Protein AF-A0A9X0CK85-F1 (afdb_monomer_lite)

Organism: NCBI:txid174260

Secondary structure (DSSP, 8-state):
---SSHHHHHHHHHHHHHHHTTS-THHHHHHHHHHHHHHHHTT-HHHHHHHHHHHHHHHHHTT-HHHHHHHHHHHHHTT-----------S--SS-PPPPP--

Sequence (103 aa):
MEGGAGGDVARSALKKLQGALNYYPLFDARRLHLLAYHNLLRGKKDKCKAKLRKCCSRSKRMGLWLEVEWANKNMKEWFNDEKEAEKGYQGTSMFALPKPTRD

Radius of gyration: 18.74 Å; chains: 1; bounding box: 54×44×43 Å

pLDDT: mean 80.36, std 16.28, range [38.72, 96.38]

Structure (mmCIF, N/CA/C/O backbone):
data_AF-A0A9X0CK85-F1
#
_entry.id   AF-A0A9X0CK85-F1
#
loop_
_atom_site.group_PDB
_atom_site.id
_atom_site.type_symbol
_atom_site.label_atom_id
_atom_site.label_alt_id
_atom_site.label_comp_id
_atom_site.label_asym_id
_atom_site.label_entity_id
_atom_site.label_seq_id
_atom_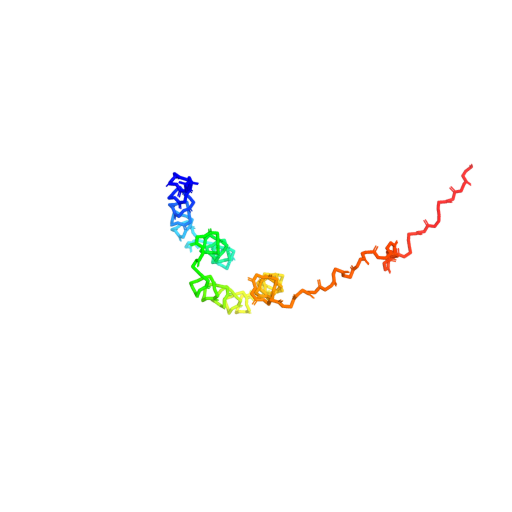site.pdbx_PDB_ins_code
_atom_site.Cartn_x
_atom_site.Cartn_y
_atom_site.Cartn_z
_atom_site.oc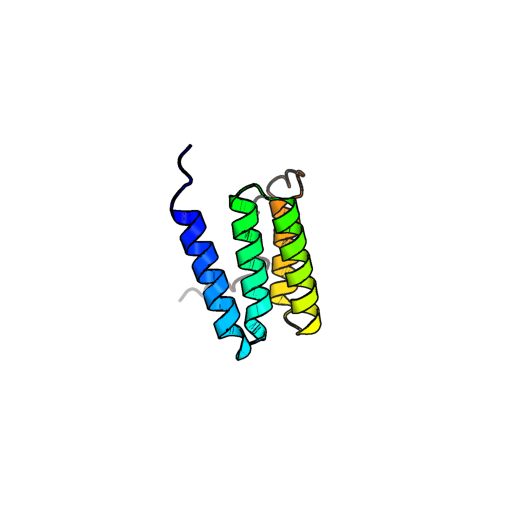cupancy
_atom_site.B_iso_or_equiv
_atom_site.auth_seq_id
_atom_site.auth_comp_id
_atom_site.auth_asym_id
_atom_site.auth_atom_id
_atom_site.pdbx_PDB_model_num
ATOM 1 N N . MET A 1 1 ? -23.371 13.879 1.431 1.00 38.72 1 MET A N 1
ATOM 2 C CA . MET A 1 1 ? -22.637 12.736 0.844 1.00 38.72 1 MET A CA 1
ATOM 3 C C . MET A 1 1 ? -22.148 13.158 -0.533 1.00 38.72 1 MET A C 1
ATOM 5 O O . MET A 1 1 ? -22.868 12.985 -1.503 1.00 38.72 1 MET A O 1
ATOM 9 N N . GLU A 1 2 ? -20.962 13.752 -0.629 1.00 41.31 2 GLU A N 1
ATOM 10 C CA . GLU A 1 2 ? -20.383 14.166 -1.913 1.00 41.31 2 GLU A CA 1
ATOM 11 C C . GLU A 1 2 ? -19.077 13.400 -2.124 1.00 41.31 2 GLU A C 1
ATOM 13 O O . GLU A 1 2 ? -18.083 13.634 -1.448 1.00 41.31 2 GLU A O 1
ATOM 18 N N . GLY A 1 3 ? -19.101 12.403 -3.007 1.00 46.03 3 GLY A N 1
ATOM 19 C CA . GLY A 1 3 ? -17.961 11.509 -3.242 1.00 46.03 3 GLY A CA 1
ATOM 20 C C . GLY A 1 3 ? -17.899 10.963 -4.668 1.00 46.03 3 GLY A C 1
ATOM 21 O O . GLY A 1 3 ? -17.441 9.841 -4.869 1.00 46.03 3 GLY A O 1
ATOM 22 N N . GLY A 1 4 ? -18.413 11.716 -5.646 1.00 48.62 4 GLY A N 1
ATOM 23 C CA . GLY A 1 4 ? -18.651 11.222 -7.008 1.00 48.62 4 GLY A CA 1
ATOM 24 C C . GLY A 1 4 ? -17.483 11.379 -7.989 1.00 48.62 4 GLY A C 1
ATOM 25 O O . GLY A 1 4 ? -17.156 10.430 -8.687 1.00 48.62 4 GLY A O 1
ATOM 26 N N . ALA A 1 5 ? -16.815 12.536 -8.047 1.00 52.78 5 ALA A N 1
ATOM 27 C CA . ALA A 1 5 ? -15.948 12.860 -9.193 1.00 52.78 5 ALA A CA 1
ATOM 28 C C . ALA A 1 5 ? -14.449 12.524 -9.010 1.00 52.78 5 ALA A C 1
ATOM 30 O O . ALA A 1 5 ? -13.789 12.059 -9.939 1.00 52.78 5 ALA A O 1
ATOM 31 N N . GLY A 1 6 ? -13.882 12.707 -7.811 1.00 55.34 6 GLY A N 1
ATOM 32 C CA . GLY A 1 6 ? -12.434 12.530 -7.587 1.00 55.34 6 GLY A CA 1
ATOM 33 C C . GLY A 1 6 ? -11.960 11.068 -7.581 1.00 55.34 6 GLY A C 1
ATOM 34 O O . GLY A 1 6 ? -10.815 10.763 -7.924 1.00 55.34 6 GLY A O 1
ATOM 35 N N . GLY A 1 7 ? -12.850 10.135 -7.227 1.00 59.38 7 GLY A N 1
ATOM 36 C CA . GLY A 1 7 ? -12.523 8.713 -7.096 1.00 59.38 7 GLY A CA 1
ATOM 37 C C . GLY A 1 7 ? -12.203 8.016 -8.422 1.00 59.38 7 GLY A C 1
ATOM 38 O O . GLY A 1 7 ? -11.416 7.059 -8.427 1.00 59.38 7 GLY A O 1
ATOM 39 N N . ASP A 1 8 ? -12.774 8.496 -9.527 1.00 69.31 8 ASP A N 1
ATOM 40 C CA . ASP A 1 8 ? -12.641 7.884 -10.853 1.00 69.31 8 ASP A CA 1
ATOM 41 C C . ASP A 1 8 ? -11.394 8.368 -11.601 1.00 69.31 8 ASP A C 1
ATOM 43 O O . ASP A 1 8 ? -10.715 7.568 -12.256 1.00 69.31 8 ASP A O 1
ATOM 47 N N . VAL A 1 9 ? -10.995 9.625 -11.392 1.00 80.94 9 VAL A N 1
ATOM 48 C CA . VAL A 1 9 ? -9.742 10.182 -11.927 1.00 80.94 9 VAL A CA 1
ATOM 49 C C . VAL A 1 9 ? -8.529 9.458 -11.339 1.00 80.94 9 VAL A C 1
ATOM 51 O O . VAL A 1 9 ? -7.677 8.970 -12.085 1.00 80.94 9 VAL A O 1
ATOM 54 N N . ALA A 1 10 ? -8.480 9.290 -10.012 1.00 80.50 10 ALA A N 1
ATOM 55 C CA . ALA A 1 10 ? -7.372 8.612 -9.333 1.00 80.50 10 ALA A CA 1
ATOM 56 C C . ALA A 1 10 ? -7.214 7.151 -9.789 1.00 80.50 10 ALA A C 1
ATOM 58 O O . ALA A 1 10 ? -6.106 6.665 -10.025 1.00 80.50 10 ALA A O 1
ATOM 59 N N . ARG A 1 11 ? -8.332 6.440 -9.979 1.00 80.88 11 ARG A N 1
ATOM 60 C CA . ARG A 1 11 ? -8.315 5.058 -10.471 1.00 80.88 11 ARG A CA 1
ATOM 61 C C . ARG A 1 11 ? -7.827 4.975 -11.918 1.00 80.88 11 ARG A C 1
ATOM 63 O O . ARG A 1 11 ? -7.059 4.069 -12.245 1.00 80.88 11 ARG A O 1
ATOM 70 N N . SER A 1 12 ? -8.260 5.904 -12.769 1.00 85.25 12 SER A N 1
ATOM 71 C CA . SER A 1 12 ? -7.808 6.004 -14.159 1.00 85.25 12 SER A CA 1
ATOM 72 C C . SER A 1 12 ? -6.303 6.278 -14.238 1.00 85.25 12 SER A C 1
ATOM 74 O O . SER A 1 12 ? -5.583 5.566 -14.941 1.00 85.25 12 SER A O 1
ATOM 76 N N . ALA A 1 13 ? -5.796 7.215 -13.430 1.00 85.38 13 ALA A N 1
ATOM 77 C CA . ALA A 1 13 ? -4.369 7.514 -13.329 1.00 85.38 13 ALA A CA 1
ATOM 78 C C . ALA A 1 13 ? -3.548 6.292 -12.882 1.00 85.38 13 ALA A C 1
ATOM 80 O O . ALA A 1 13 ? -2.554 5.954 -13.521 1.00 85.38 13 ALA A O 1
ATOM 81 N N . LEU A 1 14 ? -3.999 5.552 -11.861 1.00 84.25 14 LEU A N 1
ATOM 82 C CA . LEU A 1 14 ? -3.325 4.327 -11.405 1.00 84.25 14 LEU A CA 1
ATOM 83 C C . LEU A 1 14 ? -3.321 3.207 -12.460 1.00 84.25 14 LEU A C 1
ATOM 85 O O . LEU A 1 14 ? -2.395 2.390 -12.485 1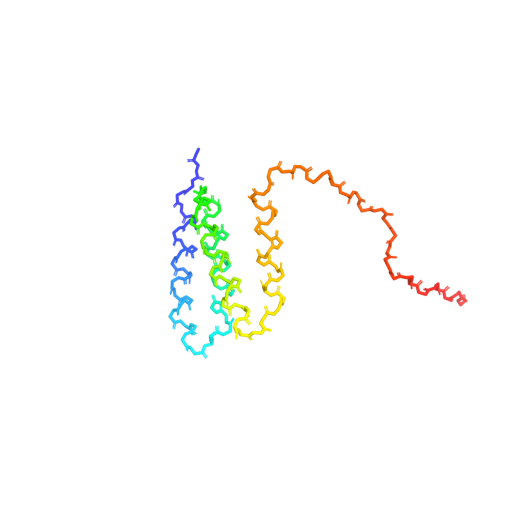.00 84.25 14 LEU A O 1
ATOM 89 N N . LYS A 1 15 ? -4.337 3.156 -13.332 1.00 85.00 15 LYS A N 1
ATOM 90 C CA . LYS A 1 15 ? -4.391 2.218 -14.463 1.00 85.00 15 LYS A CA 1
ATOM 91 C C . LYS A 1 15 ? -3.413 2.618 -15.570 1.00 85.00 15 LYS A C 1
ATOM 93 O O . LYS A 1 15 ? -2.692 1.756 -16.061 1.00 85.00 15 LYS A O 1
ATOM 98 N N . LYS A 1 16 ? -3.345 3.906 -15.924 1.00 85.38 16 LYS A N 1
ATOM 99 C CA . LYS A 1 16 ? -2.348 4.429 -16.876 1.00 85.38 16 LYS A CA 1
ATOM 100 C C . LYS A 1 16 ? -0.927 4.197 -16.364 1.00 85.38 16 LYS A C 1
ATOM 102 O O . LYS A 1 16 ? -0.091 3.687 -17.103 1.00 85.38 16 LYS A O 1
ATOM 107 N N . LEU A 1 17 ? -0.700 4.471 -15.076 1.00 83.50 17 LEU A N 1
ATOM 108 C CA . LEU A 1 17 ? 0.571 4.214 -14.410 1.00 83.50 17 LEU A CA 1
ATOM 109 C C . LEU A 1 17 ? 0.962 2.742 -14.559 1.00 83.50 17 LEU A C 1
ATOM 111 O O . LEU A 1 17 ? 2.064 2.463 -14.997 1.00 83.50 17 LEU A O 1
ATOM 115 N N . GLN A 1 18 ? 0.050 1.794 -14.313 1.00 83.75 18 GLN A N 1
ATOM 116 C CA . GLN A 1 18 ? 0.345 0.368 -14.499 1.00 83.75 18 GLN A CA 1
ATOM 117 C C . GLN A 1 18 ? 0.900 0.031 -15.893 1.00 83.75 18 GLN A C 1
ATOM 119 O O . GLN A 1 18 ? 1.815 -0.779 -15.977 1.00 83.75 18 GLN A O 1
ATOM 124 N N . GLY A 1 19 ? 0.370 0.639 -16.959 1.00 81.31 19 GLY A N 1
ATOM 125 C CA . GLY A 1 19 ? 0.884 0.434 -18.318 1.00 81.31 19 GLY A CA 1
ATOM 126 C C . GLY A 1 19 ? 2.294 0.998 -18.512 1.00 81.31 19 GLY A C 1
ATOM 127 O O . GLY A 1 19 ? 3.144 0.337 -19.099 1.00 81.31 19 GLY A O 1
ATOM 128 N N . ALA A 1 20 ? 2.568 2.182 -17.959 1.00 81.00 20 ALA A N 1
ATOM 129 C CA . ALA A 1 20 ? 3.886 2.816 -18.028 1.00 81.00 20 ALA A CA 1
ATOM 130 C C . ALA A 1 20 ? 4.957 2.075 -17.202 1.00 81.00 20 ALA A C 1
ATOM 132 O O . ALA A 1 20 ? 6.138 2.090 -17.545 1.00 81.00 20 ALA A O 1
ATOM 133 N N . LEU A 1 21 ? 4.554 1.384 -16.130 1.00 82.12 21 LEU A N 1
ATOM 134 C CA . LEU A 1 21 ? 5.473 0.683 -15.228 1.00 82.12 21 LEU A CA 1
ATOM 135 C C . LEU A 1 21 ? 6.042 -0.630 -15.775 1.00 82.12 21 LEU A C 1
ATOM 137 O O . LEU A 1 21 ? 6.896 -1.222 -15.117 1.00 82.12 21 LEU A O 1
ATOM 141 N N . ASN A 1 22 ? 5.642 -1.063 -16.974 1.00 75.44 22 ASN A N 1
ATOM 142 C CA . ASN A 1 22 ? 6.275 -2.202 -17.646 1.00 75.44 22 ASN A CA 1
ATOM 143 C C . ASN A 1 22 ? 7.791 -2.001 -17.820 1.00 75.44 22 ASN A C 1
ATOM 145 O O . ASN A 1 22 ? 8.546 -2.961 -17.722 1.00 75.44 22 ASN A O 1
ATOM 149 N N . TYR A 1 23 ? 8.232 -0.753 -18.003 1.00 77.94 23 TYR A N 1
ATOM 150 C CA . TYR A 1 23 ? 9.646 -0.397 -18.151 1.00 77.94 23 TYR A CA 1
ATOM 151 C C . TYR A 1 23 ? 10.351 -0.114 -16.816 1.00 77.94 23 TYR A C 1
ATOM 153 O O . TYR A 1 23 ? 11.576 -0.131 -16.749 1.00 77.94 23 TYR A O 1
ATOM 161 N N . TYR A 1 24 ? 9.591 0.114 -15.738 1.00 84.19 24 TYR A N 1
ATOM 162 C CA . TYR A 1 24 ? 10.119 0.515 -14.431 1.00 84.19 24 TYR A CA 1
ATOM 163 C C . TYR A 1 24 ? 9.452 -0.278 -13.296 1.00 84.19 24 TYR A C 1
ATOM 165 O O . TYR A 1 24 ? 8.625 0.259 -12.547 1.00 84.19 24 TYR A O 1
ATOM 173 N N . PRO A 1 25 ? 9.814 -1.565 -13.124 1.00 80.50 25 PRO A N 1
ATOM 174 C CA . PRO A 1 25 ? 9.164 -2.456 -12.162 1.00 80.50 25 PRO A CA 1
ATOM 175 C C . PRO A 1 25 ? 9.303 -1.989 -10.706 1.00 80.50 25 PRO A C 1
ATOM 177 O O . PRO A 1 25 ? 8.470 -2.362 -9.875 1.00 80.50 25 PRO A O 1
ATOM 180 N N . LEU A 1 26 ? 10.311 -1.155 -10.409 1.00 85.31 26 LEU A N 1
ATOM 181 C CA . LEU A 1 26 ? 10.565 -0.546 -9.095 1.00 85.31 26 LEU A CA 1
ATOM 182 C C . LEU A 1 26 ? 9.356 0.223 -8.556 1.00 85.31 26 LEU A C 1
ATOM 184 O O . LEU A 1 26 ? 9.047 0.149 -7.368 1.00 85.31 26 LEU A O 1
ATOM 188 N N . PHE A 1 27 ? 8.623 0.917 -9.423 1.00 88.44 27 PHE A N 1
ATOM 189 C CA . PHE A 1 27 ? 7.474 1.713 -8.997 1.00 88.44 27 PHE A CA 1
ATOM 190 C C . PHE A 1 27 ? 6.186 0.894 -8.840 1.00 88.44 27 PHE A C 1
ATOM 192 O O . PHE A 1 27 ? 5.184 1.433 -8.366 1.00 88.44 27 PHE A O 1
ATOM 199 N N . ASP A 1 28 ? 6.155 -0.396 -9.213 1.00 89.75 28 ASP A N 1
ATOM 200 C CA . ASP A 1 28 ? 4.916 -1.184 -9.105 1.00 89.75 28 ASP A CA 1
ATOM 201 C C . ASP A 1 28 ? 4.511 -1.388 -7.641 1.00 89.75 28 ASP A C 1
ATOM 203 O O . ASP A 1 28 ? 3.324 -1.339 -7.312 1.00 89.75 28 ASP A O 1
ATOM 207 N N . ALA A 1 29 ? 5.492 -1.517 -6.743 1.00 91.69 29 ALA A N 1
ATOM 208 C CA . ALA A 1 29 ? 5.258 -1.501 -5.303 1.00 91.69 29 ALA A CA 1
ATOM 209 C C . ALA A 1 29 ? 4.566 -0.200 -4.865 1.00 91.69 29 ALA A C 1
ATOM 211 O O . ALA A 1 29 ? 3.487 -0.231 -4.268 1.00 91.69 29 ALA A O 1
ATOM 212 N N . ARG A 1 30 ? 5.113 0.948 -5.278 1.00 91.94 30 ARG A N 1
ATOM 213 C CA . ARG A 1 30 ? 4.555 2.264 -4.951 1.00 91.94 30 ARG A CA 1
ATOM 214 C C . ARG A 1 30 ? 3.137 2.447 -5.486 1.00 91.94 30 ARG A C 1
ATOM 216 O O . ARG A 1 30 ? 2.253 2.941 -4.790 1.00 91.94 30 ARG A O 1
ATOM 223 N N . ARG A 1 31 ? 2.875 1.984 -6.708 1.00 93.00 31 ARG A N 1
ATOM 224 C CA . ARG A 1 31 ? 1.532 1.985 -7.299 1.00 93.00 31 ARG A CA 1
ATOM 225 C C . ARG A 1 31 ? 0.553 1.128 -6.495 1.00 93.00 31 ARG A C 1
ATOM 227 O O . ARG A 1 31 ? -0.592 1.538 -6.299 1.00 93.00 31 ARG A O 1
ATOM 234 N N . LEU A 1 32 ? 0.967 -0.056 -6.036 1.00 94.00 32 LEU A N 1
ATOM 235 C CA . LEU A 1 32 ? 0.138 -0.913 -5.179 1.00 94.00 32 LEU A CA 1
ATOM 236 C C . LEU A 1 32 ? -0.192 -0.230 -3.851 1.00 94.00 32 LEU A C 1
ATOM 238 O O . LEU A 1 32 ? -1.326 -0.346 -3.387 1.00 94.00 32 LEU A O 1
ATOM 242 N N . HIS A 1 33 ? 0.762 0.504 -3.283 1.00 94.31 33 HIS A N 1
ATOM 243 C CA . HIS A 1 33 ? 0.559 1.283 -2.070 1.00 94.31 33 HIS A CA 1
ATOM 244 C C . HIS A 1 33 ? -0.470 2.407 -2.272 1.00 94.31 33 HIS A C 1
ATOM 246 O O . HIS A 1 33 ? -1.449 2.488 -1.530 1.00 94.31 33 HIS A O 1
ATOM 252 N N . LEU A 1 34 ? -0.333 3.205 -3.336 1.00 94.12 34 LEU A N 1
ATOM 253 C CA . LEU A 1 34 ? -1.305 4.251 -3.683 1.00 94.12 34 LEU A CA 1
ATOM 254 C C . LEU A 1 34 ? -2.705 3.678 -3.943 1.00 94.12 34 LEU A C 1
ATOM 256 O O . LEU A 1 34 ? -3.714 4.249 -3.532 1.00 94.12 34 LEU A O 1
ATOM 260 N N . LEU A 1 35 ? -2.782 2.510 -4.585 1.00 93.69 35 LEU A N 1
ATOM 261 C CA . LEU A 1 35 ? -4.049 1.816 -4.792 1.00 93.69 35 LEU A CA 1
ATOM 262 C C . LEU A 1 35 ? -4.654 1.316 -3.474 1.00 93.69 35 LEU A C 1
ATOM 264 O O . LEU A 1 35 ? -5.878 1.264 -3.347 1.00 93.69 35 LEU A O 1
ATOM 268 N N . ALA A 1 36 ? -3.833 0.930 -2.498 1.00 95.12 36 ALA A N 1
ATOM 269 C CA . ALA A 1 36 ? -4.322 0.587 -1.171 1.00 95.12 36 ALA A CA 1
ATOM 270 C C . ALA A 1 36 ? -4.946 1.813 -0.492 1.00 95.12 36 ALA A C 1
ATOM 272 O O . ALA A 1 36 ? -6.102 1.741 -0.077 1.00 95.12 36 ALA A O 1
ATOM 273 N N . TYR A 1 37 ? -4.245 2.949 -0.506 1.00 94.00 37 TYR A N 1
ATOM 274 C CA . TYR A 1 37 ? -4.747 4.215 0.031 1.00 94.00 37 TYR A CA 1
ATOM 275 C C . TYR A 1 37 ? -6.062 4.654 -0.635 1.00 94.00 37 TYR A C 1
ATOM 277 O O . TYR A 1 37 ? -7.033 4.978 0.043 1.00 94.00 37 TYR A O 1
ATOM 285 N N . HIS A 1 38 ? -6.169 4.544 -1.963 1.00 92.62 38 HIS A N 1
ATOM 286 C CA . HIS A 1 38 ? -7.428 4.805 -2.675 1.00 92.62 38 HIS A CA 1
ATOM 287 C C . HIS A 1 38 ? -8.581 3.903 -2.206 1.00 92.62 38 HIS A C 1
ATOM 289 O O . HIS A 1 38 ? -9.704 4.371 -2.023 1.00 92.62 38 HIS A O 1
ATOM 295 N N . ASN A 1 39 ? -8.323 2.610 -1.980 1.00 92.62 39 ASN A N 1
ATOM 296 C CA . ASN A 1 39 ? -9.344 1.702 -1.450 1.00 92.62 39 ASN A CA 1
ATOM 297 C C . ASN A 1 39 ? -9.719 2.034 0.001 1.00 92.62 39 ASN A C 1
ATOM 299 O O . ASN A 1 39 ? -10.891 1.890 0.347 1.00 92.62 39 ASN A O 1
ATOM 303 N N . LEU A 1 40 ? -8.763 2.490 0.818 1.00 92.75 40 LEU A N 1
ATOM 304 C CA . LEU A 1 40 ? -9.009 2.948 2.186 1.00 92.75 40 LEU A CA 1
ATOM 305 C C . LEU A 1 40 ? -9.979 4.133 2.203 1.00 92.75 40 LEU A C 1
ATOM 307 O O . LEU A 1 40 ? -11.005 4.053 2.871 1.00 92.75 40 LEU A O 1
ATOM 311 N N . LEU A 1 41 ? -9.708 5.172 1.403 1.00 90.69 41 LEU A N 1
ATOM 312 C CA . LEU A 1 41 ? -10.565 6.362 1.296 1.00 90.69 41 LEU A CA 1
ATOM 313 C C . LEU A 1 41 ? -11.995 6.029 0.844 1.00 90.69 41 LEU A C 1
ATOM 315 O O . LEU A 1 41 ? -12.938 6.742 1.160 1.00 90.69 41 LEU A O 1
ATOM 319 N N . ARG A 1 42 ? -12.176 4.918 0.121 1.00 88.81 42 ARG A N 1
ATOM 320 C CA . ARG A 1 42 ? -13.493 4.417 -0.307 1.00 88.81 42 ARG A CA 1
ATOM 321 C C . ARG A 1 42 ? -14.156 3.467 0.696 1.00 88.81 42 ARG A C 1
ATOM 323 O O . ARG A 1 42 ? -15.130 2.811 0.332 1.00 88.81 42 ARG A O 1
ATOM 330 N N . GLY A 1 43 ? -13.600 3.308 1.895 1.00 89.88 43 GLY A N 1
ATOM 331 C CA . GLY A 1 43 ? -14.098 2.389 2.922 1.00 89.88 43 GLY A CA 1
ATOM 332 C C . GLY A 1 43 ? -13.899 0.902 2.597 1.00 89.88 43 GLY A C 1
ATOM 333 O O . GLY A 1 43 ? -14.385 0.036 3.319 1.00 89.88 43 GLY A O 1
ATOM 334 N N . LYS A 1 44 ? -13.167 0.559 1.529 1.00 92.44 44 LYS A N 1
ATOM 335 C CA . LYS A 1 44 ? -12.950 -0.830 1.085 1.00 92.44 44 LYS A CA 1
ATOM 336 C C . LYS A 1 44 ? -11.762 -1.448 1.827 1.00 92.44 44 LYS A C 1
ATOM 338 O O . LYS A 1 44 ? -10.733 -1.752 1.215 1.00 92.44 44 LYS A O 1
ATOM 343 N N . LYS A 1 45 ? -11.909 -1.627 3.146 1.00 91.56 45 LYS A N 1
ATOM 344 C CA . LYS A 1 45 ? -10.843 -2.064 4.069 1.00 91.56 45 LYS A CA 1
ATOM 345 C C . LYS A 1 45 ? -10.165 -3.371 3.628 1.00 91.56 45 LYS A C 1
ATOM 347 O O . LYS A 1 45 ? -8.939 -3.408 3.544 1.00 91.56 45 LYS A O 1
ATOM 352 N N . ASP A 1 46 ? -10.925 -4.390 3.223 1.00 93.31 46 ASP A N 1
ATOM 353 C CA . ASP A 1 46 ? -10.354 -5.679 2.785 1.00 93.31 46 ASP A CA 1
ATOM 354 C C . ASP A 1 46 ? -9.497 -5.550 1.526 1.00 93.31 46 ASP A C 1
ATOM 356 O O . ASP A 1 46 ? -8.394 -6.098 1.436 1.00 93.31 46 ASP A O 1
ATOM 360 N N . LYS A 1 47 ? -9.971 -4.758 0.555 1.00 94.06 47 LYS A N 1
ATOM 361 C CA . LYS A 1 47 ? -9.221 -4.487 -0.676 1.00 94.06 47 LYS A CA 1
ATOM 362 C C . LYS A 1 47 ? -7.955 -3.694 -0.376 1.00 94.06 47 LYS A C 1
ATOM 364 O O . LYS A 1 47 ? -6.920 -3.999 -0.960 1.00 94.06 47 LYS A O 1
ATOM 369 N N . CYS A 1 48 ? -8.008 -2.729 0.541 1.00 94.75 48 CYS A N 1
ATOM 370 C CA . CYS A 1 48 ? -6.824 -2.006 0.998 1.00 94.75 48 CYS A CA 1
ATOM 371 C C . CYS A 1 48 ? -5.790 -2.957 1.628 1.00 94.75 48 CYS A C 1
ATOM 373 O O . CYS A 1 48 ? -4.663 -3.030 1.132 1.00 94.75 48 CYS A O 1
ATOM 375 N N . LYS A 1 49 ? -6.186 -3.770 2.623 1.00 94.81 49 LYS A N 1
ATOM 376 C CA . LYS A 1 49 ? -5.301 -4.757 3.273 1.00 94.81 49 LYS A CA 1
ATOM 377 C C . LYS A 1 49 ? -4.659 -5.700 2.253 1.00 94.81 49 LYS A C 1
ATOM 379 O O . LYS A 1 49 ? -3.448 -5.917 2.281 1.00 94.81 49 LYS A O 1
ATOM 384 N N . ALA A 1 50 ? -5.441 -6.218 1.305 1.00 96.38 50 ALA A N 1
ATOM 385 C CA . ALA A 1 50 ? -4.930 -7.088 0.247 1.00 96.38 50 ALA A CA 1
ATOM 386 C C . ALA A 1 50 ? -3.874 -6.391 -0.634 1.00 96.38 50 ALA A C 1
ATOM 388 O O . ALA A 1 50 ? -2.852 -6.993 -0.975 1.00 96.38 50 ALA A O 1
ATOM 389 N N . LYS A 1 51 ? -4.084 -5.115 -0.992 1.00 95.81 51 LYS A N 1
ATOM 390 C CA . LYS A 1 51 ? -3.115 -4.338 -1.783 1.00 95.81 51 LYS A CA 1
ATOM 391 C C . LYS A 1 51 ? -1.849 -4.000 -0.996 1.00 95.81 51 LYS A C 1
ATOM 393 O O . LYS A 1 51 ? -0.770 -4.155 -1.561 1.00 95.81 51 LYS A O 1
ATOM 398 N N . LEU A 1 52 ? -1.954 -3.645 0.287 1.00 95.19 52 LEU A N 1
ATOM 399 C CA . LEU A 1 52 ? -0.793 -3.426 1.159 1.00 95.19 52 LEU A CA 1
ATOM 400 C C . LEU A 1 52 ? 0.058 -4.690 1.324 1.00 95.19 52 LEU A C 1
ATOM 402 O O . LEU A 1 52 ? 1.274 -4.626 1.163 1.00 95.19 52 LEU A O 1
ATOM 406 N N . ARG A 1 53 ? -0.558 -5.859 1.560 1.00 95.81 53 ARG A N 1
ATOM 407 C CA . ARG A 1 53 ? 0.181 -7.137 1.632 1.00 95.81 53 ARG A CA 1
ATOM 408 C C . ARG A 1 53 ? 0.924 -7.432 0.330 1.00 95.81 53 ARG A C 1
ATOM 410 O O . ARG A 1 53 ? 2.084 -7.840 0.359 1.00 95.81 53 ARG A O 1
ATOM 417 N N . LYS A 1 54 ? 0.276 -7.187 -0.816 1.00 95.81 54 LYS A N 1
ATOM 418 C CA . LYS A 1 54 ? 0.902 -7.357 -2.134 1.00 95.81 54 LYS A C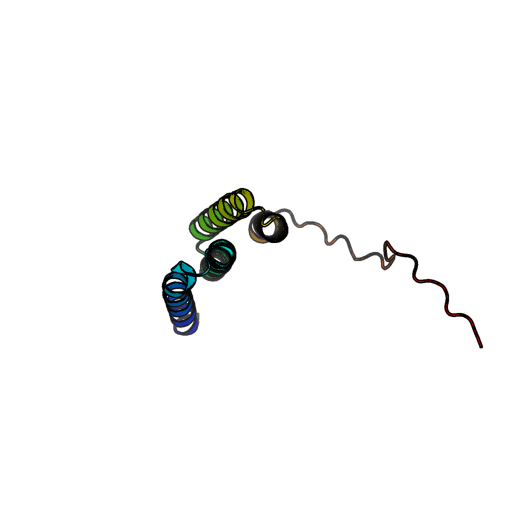A 1
ATOM 419 C C . LYS A 1 54 ? 2.059 -6.376 -2.350 1.00 95.81 54 LYS A C 1
ATOM 421 O O . LYS A 1 54 ? 3.084 -6.794 -2.879 1.00 95.81 54 LYS A O 1
ATOM 426 N N . CYS A 1 55 ? 1.905 -5.116 -1.931 1.00 95.44 55 CYS A N 1
ATOM 427 C CA . CYS A 1 55 ? 2.982 -4.123 -1.935 1.00 95.44 55 CYS A CA 1
ATOM 428 C C . CYS A 1 55 ? 4.177 -4.638 -1.122 1.00 95.44 55 CYS A C 1
ATOM 430 O O . CYS A 1 55 ? 5.245 -4.836 -1.686 1.00 95.44 55 CYS A O 1
ATOM 432 N N . CYS A 1 56 ? 3.964 -4.996 0.147 1.00 95.12 56 CYS A N 1
ATOM 433 C CA . CYS A 1 56 ? 5.012 -5.485 1.044 1.00 95.12 56 CYS A CA 1
ATOM 434 C C . CYS A 1 56 ? 5.745 -6.717 0.479 1.00 95.12 56 CYS A C 1
ATOM 436 O O . CYS A 1 56 ? 6.973 -6.742 0.431 1.00 95.12 56 CYS A O 1
ATOM 438 N N . SER A 1 57 ? 5.011 -7.716 -0.028 1.00 95.06 57 SER A N 1
ATOM 439 C CA . SER A 1 57 ? 5.610 -8.903 -0.657 1.00 95.06 57 SER A CA 1
ATOM 440 C C . SER A 1 57 ? 6.473 -8.553 -1.876 1.00 95.06 57 SER A C 1
ATOM 442 O O . SER A 1 57 ? 7.573 -9.088 -2.030 1.00 95.06 57 SER A O 1
ATOM 444 N N . ARG A 1 58 ? 6.003 -7.635 -2.732 1.00 93.69 58 ARG A N 1
ATOM 445 C CA . ARG A 1 58 ? 6.744 -7.218 -3.926 1.00 93.69 58 ARG A CA 1
ATOM 446 C C . ARG A 1 58 ? 7.972 -6.382 -3.569 1.00 93.69 58 ARG A C 1
ATOM 448 O O . ARG A 1 58 ? 9.044 -6.662 -4.092 1.00 93.69 58 ARG A O 1
ATOM 455 N N . SER A 1 59 ? 7.841 -5.439 -2.639 1.00 93.94 59 SER A N 1
ATOM 456 C CA . SER A 1 59 ? 8.949 -4.626 -2.130 1.00 93.94 59 SER A CA 1
ATOM 457 C C . SER A 1 59 ? 10.049 -5.484 -1.507 1.00 93.94 59 SER A C 1
ATOM 459 O O . SER A 1 59 ? 11.214 -5.287 -1.837 1.00 93.94 59 SER A O 1
ATOM 461 N N . LYS A 1 60 ? 9.697 -6.500 -0.700 1.00 94.56 60 LYS A N 1
ATOM 462 C CA . LYS A 1 60 ? 10.665 -7.461 -0.135 1.00 94.56 60 LYS A CA 1
ATOM 463 C C . LYS A 1 60 ? 11.448 -8.195 -1.220 1.00 94.56 60 LYS A C 1
ATOM 465 O O . LYS A 1 60 ? 12.666 -8.273 -1.144 1.00 94.56 60 LYS A O 1
ATOM 470 N N . ARG A 1 61 ? 10.759 -8.694 -2.253 1.00 93.50 61 ARG A N 1
ATOM 471 C CA . ARG A 1 61 ? 11.403 -9.395 -3.378 1.00 93.50 61 ARG A CA 1
ATOM 472 C C . ARG A 1 61 ? 12.396 -8.509 -4.135 1.00 93.50 61 ARG A C 1
ATOM 474 O O . ARG A 1 61 ? 13.360 -9.019 -4.685 1.00 93.50 61 ARG A O 1
ATOM 481 N N . MET A 1 62 ? 12.138 -7.206 -4.181 1.00 91.31 62 MET A N 1
ATOM 482 C CA . MET A 1 62 ? 12.955 -6.230 -4.903 1.00 91.31 62 MET A CA 1
ATOM 483 C C . MET A 1 62 ? 14.005 -5.534 -4.022 1.00 91.31 62 MET A C 1
ATOM 485 O O . MET A 1 62 ? 14.712 -4.667 -4.521 1.00 91.31 62 MET A O 1
ATOM 489 N N . GLY A 1 63 ? 14.093 -5.861 -2.727 1.00 92.56 63 GLY A N 1
ATOM 490 C CA . GLY A 1 63 ? 15.006 -5.188 -1.795 1.00 92.56 63 GLY A CA 1
ATOM 491 C C . GLY A 1 63 ? 14.617 -3.741 -1.453 1.00 92.56 63 GLY A C 1
ATOM 492 O O . GLY A 1 63 ? 15.453 -2.969 -0.996 1.00 92.56 63 GLY A O 1
ATOM 493 N N . LEU A 1 64 ? 13.354 -3.348 -1.660 1.00 92.12 64 LEU A N 1
ATOM 494 C CA . LEU A 1 64 ? 12.853 -1.991 -1.400 1.00 92.12 64 LEU A CA 1
ATOM 495 C C . LEU A 1 64 ? 12.427 -1.831 0.065 1.00 92.12 64 LEU A C 1
ATOM 497 O O . LEU A 1 64 ? 11.238 -1.714 0.370 1.00 92.12 64 LEU A O 1
ATOM 501 N N . TRP A 1 65 ? 13.396 -1.856 0.980 1.00 91.88 65 TRP A N 1
ATOM 502 C CA . TRP A 1 65 ? 13.150 -1.909 2.427 1.00 91.88 65 TRP A CA 1
ATOM 503 C C . TRP A 1 65 ? 12.344 -0.725 2.969 1.00 91.88 65 TRP A C 1
ATOM 505 O O . TRP A 1 65 ? 11.417 -0.941 3.745 1.00 91.88 65 TRP A O 1
ATOM 515 N N . LEU A 1 66 ? 12.589 0.492 2.476 1.00 91.81 66 LEU A N 1
ATOM 516 C CA . LEU A 1 66 ? 11.823 1.673 2.887 1.00 91.81 66 LEU A CA 1
ATOM 517 C C . LEU A 1 66 ? 10.321 1.522 2.583 1.00 91.81 66 LEU A C 1
ATOM 519 O O . LEU A 1 66 ? 9.465 1.867 3.395 1.00 91.81 66 LEU A O 1
ATOM 523 N N . GLU A 1 67 ? 9.977 0.951 1.426 1.00 92.06 67 GLU A N 1
ATOM 524 C CA . GLU A 1 67 ? 8.577 0.735 1.048 1.00 92.06 67 GLU A CA 1
ATOM 525 C C . GLU A 1 67 ? 7.949 -0.412 1.863 1.00 92.06 67 GLU A C 1
ATOM 527 O O . GLU A 1 67 ? 6.749 -0.391 2.132 1.00 92.06 67 GLU A O 1
ATOM 532 N N . VAL A 1 68 ? 8.747 -1.398 2.298 1.00 93.88 68 VAL A N 1
ATOM 533 C CA . VAL A 1 68 ? 8.308 -2.452 3.233 1.00 93.88 68 VAL A CA 1
ATOM 534 C C . VAL A 1 68 ? 7.958 -1.853 4.592 1.00 93.88 68 VAL A C 1
ATOM 536 O O . VAL A 1 68 ? 6.876 -2.126 5.114 1.00 93.88 68 VAL A O 1
ATOM 539 N N . GLU A 1 69 ? 8.848 -1.038 5.156 1.00 94.12 69 GLU A N 1
ATOM 540 C CA . GLU A 1 69 ? 8.629 -0.359 6.436 1.00 94.12 69 GLU A CA 1
ATOM 541 C C . GLU A 1 69 ? 7.391 0.527 6.378 1.00 94.12 69 GLU A C 1
ATOM 543 O O . GLU A 1 69 ? 6.514 0.425 7.238 1.00 94.12 69 GLU A O 1
ATOM 548 N N . TRP A 1 70 ? 7.260 1.317 5.312 1.00 93.62 70 TRP A N 1
ATOM 549 C CA . TRP A 1 70 ? 6.115 2.198 5.141 1.00 93.62 70 TRP A CA 1
ATOM 550 C C . TRP A 1 70 ? 4.801 1.424 4.983 1.00 93.62 70 TRP A C 1
ATOM 552 O O . TRP A 1 70 ? 3.808 1.753 5.632 1.00 93.62 70 TRP A O 1
ATOM 562 N N . ALA A 1 71 ? 4.779 0.351 4.185 1.00 93.94 71 ALA A N 1
ATOM 563 C CA . ALA A 1 71 ? 3.589 -0.487 4.039 1.00 93.94 71 ALA A CA 1
ATOM 564 C C . ALA A 1 71 ? 3.177 -1.152 5.365 1.00 93.94 71 ALA A C 1
ATOM 566 O O . ALA A 1 71 ? 1.984 -1.268 5.649 1.00 93.94 71 ALA A O 1
ATOM 567 N N . ASN A 1 72 ? 4.142 -1.573 6.188 1.00 93.38 72 ASN A N 1
ATOM 568 C CA . ASN A 1 72 ? 3.870 -2.160 7.501 1.00 93.38 72 ASN A CA 1
ATOM 569 C C . ASN A 1 72 ? 3.365 -1.114 8.503 1.00 93.38 72 ASN A C 1
ATOM 571 O O . ASN A 1 72 ? 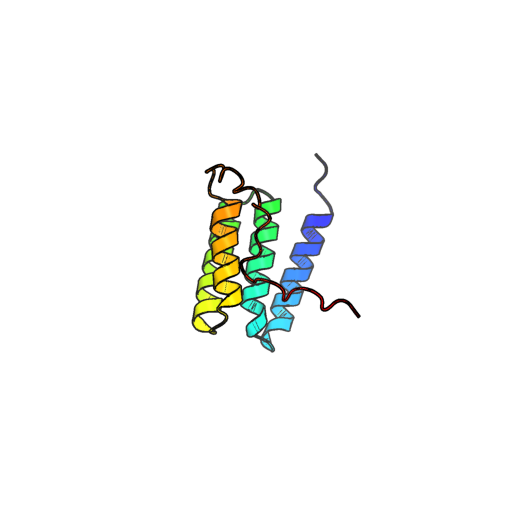2.409 -1.394 9.225 1.00 93.38 72 ASN A O 1
ATOM 575 N N . LYS A 1 73 ? 3.967 0.0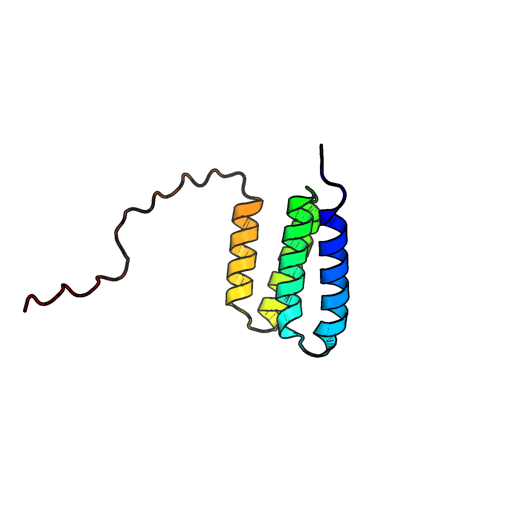82 8.523 1.00 93.50 73 LYS A N 1
ATOM 576 C CA . LYS A 1 73 ? 3.512 1.214 9.342 1.00 93.50 73 LYS A CA 1
ATOM 577 C C . LYS A 1 73 ? 2.061 1.565 9.014 1.00 93.50 73 LYS A C 1
ATOM 579 O O . LYS A 1 73 ? 1.217 1.540 9.900 1.00 93.50 73 LYS A O 1
ATOM 584 N N . ASN A 1 74 ? 1.741 1.728 7.732 1.00 93.56 74 ASN A N 1
ATOM 585 C CA . ASN A 1 74 ? 0.385 2.046 7.285 1.00 93.56 74 ASN A CA 1
ATOM 586 C C . ASN A 1 74 ? -0.610 0.904 7.544 1.00 93.56 74 ASN A C 1
ATOM 588 O O . ASN A 1 74 ? -1.776 1.153 7.828 1.00 93.56 74 ASN A O 1
ATOM 592 N N . MET A 1 75 ? -0.174 -0.361 7.491 1.00 92.88 75 MET A N 1
ATOM 593 C CA . MET A 1 75 ? -1.027 -1.488 7.885 1.00 92.88 75 MET A CA 1
ATOM 594 C C . MET A 1 75 ? -1.423 -1.414 9.366 1.00 92.88 75 MET A C 1
ATOM 596 O O . MET A 1 75 ? -2.548 -1.776 9.696 1.00 92.88 75 MET A O 1
ATOM 600 N N . LYS A 1 76 ? -0.521 -0.956 10.242 1.00 90.88 76 LYS A N 1
ATOM 601 C CA . LYS A 1 76 ? -0.827 -0.731 11.658 1.00 90.88 76 LYS A CA 1
ATOM 602 C C . LYS A 1 76 ? -1.714 0.501 11.824 1.00 90.88 76 LYS A C 1
ATOM 604 O O . LYS A 1 76 ? -2.828 0.368 12.304 1.00 90.88 76 LYS A O 1
ATOM 609 N N . GLU A 1 77 ? -1.277 1.661 11.341 1.00 90.56 77 GLU A N 1
ATOM 610 C CA . GLU A 1 77 ? -1.979 2.940 11.536 1.00 90.56 77 GLU A CA 1
ATOM 611 C C . GLU A 1 77 ? -3.403 2.955 10.965 1.00 90.56 77 GLU A C 1
ATOM 613 O O . GLU A 1 77 ? -4.293 3.571 11.538 1.00 90.56 77 GLU A O 1
ATOM 618 N N . TRP A 1 78 ? -3.651 2.291 9.832 1.00 91.44 78 TRP A N 1
ATOM 619 C CA . TRP A 1 78 ? -4.972 2.330 9.194 1.00 91.44 78 TRP A CA 1
ATOM 620 C C . TRP A 1 78 ? -5.959 1.295 9.742 1.00 91.44 78 TRP A C 1
ATOM 622 O O . TRP A 1 78 ? -7.145 1.360 9.404 1.00 91.44 78 TRP A O 1
ATOM 632 N N . PHE A 1 79 ? -5.489 0.294 10.496 1.00 88.81 79 PHE A N 1
ATOM 633 C CA . PHE A 1 79 ? -6.307 -0.871 10.855 1.00 88.81 79 PHE A CA 1
ATOM 634 C C . PHE A 1 79 ? -6.161 -1.383 12.285 1.00 88.81 79 PHE A C 1
ATOM 636 O O . PHE A 1 79 ? -6.954 -2.250 12.654 1.00 88.81 79 PHE A O 1
ATOM 643 N N . ASN A 1 80 ? -5.194 -0.906 13.065 1.00 84.50 80 ASN A N 1
ATOM 644 C CA . ASN A 1 80 ? -5.210 -1.112 14.504 1.00 84.50 80 ASN A CA 1
ATOM 645 C C . ASN A 1 80 ? -6.129 -0.053 15.119 1.00 84.50 80 ASN A C 1
ATOM 647 O O . ASN A 1 80 ? -5.853 1.137 15.030 1.00 84.50 80 ASN A O 1
ATOM 651 N N . ASP A 1 81 ? -7.217 -0.512 15.739 1.00 61.66 81 ASP A N 1
ATOM 652 C CA . ASP A 1 81 ? -8.123 0.314 16.555 1.00 61.66 81 ASP A CA 1
ATOM 653 C C . ASP A 1 81 ? -7.541 0.610 17.948 1.00 61.66 81 ASP A C 1
ATOM 655 O O . ASP A 1 81 ? -8.173 1.281 18.767 1.00 61.66 81 ASP A O 1
ATOM 659 N N . GLU A 1 82 ? -6.331 0.120 18.236 1.00 56.66 82 GLU A N 1
ATOM 660 C CA . GLU A 1 82 ? -5.569 0.631 19.361 1.00 56.66 82 GLU A CA 1
ATOM 661 C C . GLU A 1 82 ? -5.331 2.110 19.079 1.00 56.66 82 GLU A C 1
ATOM 663 O O . GLU A 1 82 ? -4.531 2.476 18.219 1.00 56.66 82 GLU A O 1
ATOM 668 N N . LYS A 1 83 ? -6.064 2.961 19.806 1.00 52.25 83 LYS A N 1
ATOM 669 C CA . LYS A 1 83 ? -5.585 4.281 20.194 1.00 52.25 83 LYS A CA 1
ATOM 670 C C . LYS A 1 83 ? -4.174 4.053 20.730 1.00 52.25 83 LYS A C 1
ATOM 672 O O . LYS A 1 83 ? -4.011 3.814 21.925 1.00 52.25 83 LYS A O 1
ATOM 677 N N . GLU A 1 84 ? -3.160 4.069 19.867 1.00 52.03 84 GLU A N 1
ATOM 678 C CA . GLU A 1 84 ? -1.823 4.406 20.307 1.00 52.03 84 GLU A CA 1
ATOM 679 C C . GLU A 1 84 ? -2.031 5.779 20.918 1.00 52.03 84 GLU A C 1
ATOM 681 O O . GLU A 1 84 ? -2.237 6.761 20.206 1.00 52.03 84 GLU A O 1
ATOM 686 N N . ALA A 1 85 ? -2.151 5.802 22.250 1.00 50.59 85 ALA A N 1
ATOM 687 C CA . ALA A 1 85 ? -2.057 7.009 23.032 1.00 50.59 85 ALA A CA 1
ATOM 688 C C . ALA A 1 85 ? -0.873 7.734 22.424 1.00 50.59 85 ALA A C 1
ATOM 690 O O . ALA A 1 85 ? 0.224 7.166 22.432 1.00 50.59 85 ALA A O 1
ATOM 691 N N . GLU A 1 86 ? -1.143 8.869 21.770 1.00 52.91 86 GLU A N 1
ATOM 692 C CA . GLU A 1 86 ? -0.127 9.661 21.101 1.00 52.91 86 GLU A CA 1
ATOM 693 C C . GLU A 1 86 ? 1.053 9.689 22.058 1.00 52.91 86 GLU A C 1
ATOM 695 O O . GLU A 1 86 ? 0.954 10.237 23.160 1.00 52.91 86 GLU A O 1
ATOM 700 N N . LYS A 1 87 ? 2.144 8.999 21.707 1.00 55.47 87 LYS A N 1
ATOM 701 C CA . LYS A 1 87 ? 3.391 9.178 22.431 1.00 55.47 87 LYS A CA 1
ATOM 702 C C . LYS A 1 87 ? 3.780 10.596 22.078 1.00 55.47 87 LYS A C 1
ATOM 704 O O . LYS A 1 87 ? 4.397 10.825 21.041 1.00 55.47 87 LYS A O 1
ATOM 709 N N . GLY A 1 88 ? 3.288 11.536 22.886 1.00 50.09 88 GLY A N 1
ATOM 710 C CA . GLY A 1 88 ? 3.528 12.953 22.736 1.00 50.09 88 GLY A CA 1
ATOM 711 C C . GLY A 1 88 ? 5.014 13.121 22.506 1.00 50.09 88 GLY A C 1
ATOM 712 O O . GLY A 1 88 ? 5.831 12.575 23.250 1.00 50.09 88 GLY A O 1
ATOM 713 N N . TYR A 1 89 ? 5.355 13.785 21.412 1.00 53.44 89 TYR A N 1
ATOM 714 C CA . TYR A 1 89 ? 6.732 14.088 21.085 1.00 53.44 89 TYR A CA 1
ATOM 715 C C . TYR A 1 89 ? 7.357 14.826 22.279 1.00 53.44 89 TYR A C 1
ATOM 717 O O . TYR A 1 89 ? 7.040 15.984 22.532 1.00 53.44 89 TYR A O 1
ATOM 725 N N . GLN A 1 90 ? 8.218 14.147 23.045 1.00 56.47 90 GLN A N 1
ATOM 726 C CA . GLN A 1 90 ? 8.818 14.667 24.286 1.00 56.47 90 GLN A CA 1
ATOM 727 C C . GLN A 1 90 ? 9.948 15.683 24.035 1.00 56.47 90 GLN A C 1
ATOM 729 O O . GLN A 1 90 ? 10.724 15.986 24.935 1.00 56.47 90 GLN A O 1
ATOM 734 N N . GLY A 1 91 ? 10.067 16.228 22.819 1.00 57.62 91 GLY A N 1
ATOM 735 C CA . GLY A 1 91 ? 10.982 17.333 22.519 1.00 57.62 91 GLY A CA 1
ATOM 736 C C . GLY A 1 91 ? 12.476 17.003 22.592 1.00 57.62 91 GLY A C 1
ATOM 737 O O . GLY A 1 91 ? 13.294 17.841 22.224 1.00 57.62 91 GLY A O 1
ATOM 738 N N . THR A 1 92 ? 12.870 15.803 23.009 1.00 58.66 92 THR A N 1
ATOM 739 C CA . THR A 1 92 ? 14.270 15.390 23.051 1.00 58.66 92 THR A CA 1
ATOM 740 C C . THR A 1 92 ? 14.631 14.677 21.756 1.00 58.66 92 THR A C 1
ATOM 742 O O . THR A 1 92 ? 14.406 13.484 21.566 1.00 58.66 92 THR A O 1
ATOM 745 N N . SER A 1 93 ? 15.189 15.455 20.827 1.00 58.22 93 SER A N 1
ATOM 746 C CA . SER A 1 93 ? 15.939 14.938 19.682 1.00 58.22 93 SER A CA 1
ATOM 747 C C . SER A 1 93 ? 16.885 13.820 20.143 1.00 58.22 93 SER A C 1
ATOM 749 O O . SER A 1 93 ? 17.703 14.041 21.034 1.00 58.22 93 SER A O 1
ATOM 751 N N . MET A 1 94 ? 16.817 12.636 19.517 1.00 58.16 94 MET A N 1
ATOM 752 C CA . MET A 1 94 ? 17.801 11.556 19.735 1.00 58.16 94 MET A CA 1
ATOM 753 C C . MET A 1 94 ? 19.221 11.942 19.289 1.00 58.16 94 MET A C 1
ATOM 755 O O . MET A 1 94 ? 20.174 11.216 19.556 1.00 58.16 94 MET A O 1
ATOM 759 N N . PHE A 1 95 ? 19.372 13.090 18.631 1.00 62.00 95 PHE A N 1
ATOM 760 C CA . PHE A 1 95 ? 20.655 13.658 18.260 1.00 62.00 95 PHE A CA 1
ATOM 761 C C . PHE A 1 95 ? 20.853 14.959 19.029 1.00 62.00 95 PHE A C 1
ATOM 763 O O . PHE A 1 95 ? 20.122 15.933 18.823 1.00 62.00 95 PHE A O 1
ATOM 770 N N . ALA A 1 96 ? 21.840 14.977 19.922 1.00 64.62 96 ALA A N 1
ATOM 771 C CA . ALA A 1 96 ? 22.319 16.217 20.506 1.00 64.62 96 ALA A CA 1
ATOM 772 C C . ALA A 1 96 ? 22.904 17.070 19.373 1.00 64.62 96 ALA A C 1
ATOM 774 O O . ALA A 1 96 ? 23.954 16.741 18.821 1.00 64.62 96 ALA A O 1
ATOM 775 N N . LEU A 1 97 ? 22.208 18.143 18.992 1.00 62.88 97 LEU A N 1
ATOM 776 C CA . LEU A 1 97 ? 22.806 19.155 18.130 1.00 62.88 97 LEU A CA 1
ATOM 777 C C . LEU A 1 97 ? 23.961 19.806 18.912 1.00 62.88 97 LEU A C 1
ATOM 779 O O . LEU A 1 97 ? 23.774 20.133 20.091 1.00 62.88 97 LEU A O 1
ATOM 783 N N . PRO A 1 98 ? 25.154 19.968 18.312 1.00 69.44 98 PRO A N 1
ATOM 784 C CA . PRO A 1 98 ? 26.261 20.639 18.978 1.00 69.44 98 PRO A CA 1
ATOM 785 C C . PRO A 1 98 ? 25.841 22.054 19.387 1.00 69.44 98 PRO A C 1
ATOM 787 O O . PRO A 1 98 ? 25.140 22.750 18.650 1.00 69.44 98 PRO A O 1
ATOM 790 N N . LYS A 1 99 ? 26.235 22.461 20.600 1.00 69.25 99 LYS A N 1
ATOM 791 C CA . LYS A 1 99 ? 25.917 23.794 21.123 1.00 69.25 99 LYS A CA 1
ATOM 792 C C . LYS A 1 99 ? 26.536 24.852 20.200 1.00 69.25 99 LYS A C 1
ATOM 794 O O . LYS A 1 99 ? 27.701 24.692 19.837 1.00 69.25 99 LYS A O 1
ATOM 799 N N . PRO A 1 100 ? 25.803 25.922 19.851 1.00 71.31 100 PRO A N 1
ATOM 800 C CA . PRO A 1 100 ? 26.371 27.007 19.065 1.00 71.31 100 PRO A CA 1
ATOM 801 C C . PRO A 1 100 ? 27.545 27.625 19.832 1.00 71.31 100 PRO A C 1
ATOM 803 O O . PRO A 1 100 ? 27.402 28.004 20.999 1.00 71.31 100 PRO A O 1
ATOM 806 N N . THR A 1 101 ? 28.709 27.699 19.190 1.00 71.12 101 THR A N 1
ATOM 807 C CA . THR A 1 101 ? 29.828 28.520 19.652 1.00 71.12 101 THR A CA 1
ATOM 808 C C . THR A 1 101 ? 29.391 29.978 19.583 1.00 71.12 101 THR A C 1
ATOM 810 O O . THR A 1 101 ? 28.919 30.437 18.546 1.00 71.12 101 THR A O 1
ATOM 813 N N . ARG A 1 102 ? 29.458 30.676 20.720 1.00 65.31 102 ARG A N 1
ATOM 814 C CA . ARG A 1 102 ? 29.296 32.130 20.755 1.00 65.31 102 ARG A CA 1
ATOM 815 C C . ARG A 1 102 ? 30.577 32.730 20.183 1.00 65.31 102 ARG A C 1
ATOM 817 O O . ARG A 1 102 ? 31.628 32.508 20.782 1.00 65.31 102 ARG A O 1
ATOM 824 N N . ASP A 1 103 ? 30.459 33.417 19.054 1.00 57.72 103 ASP A N 1
ATOM 825 C CA . ASP A 1 103 ? 31.436 34.422 18.624 1.00 57.72 103 ASP A CA 1
ATOM 826 C C . ASP A 1 103 ? 31.274 35.696 19.469 1.00 57.72 103 ASP A C 1
ATOM 828 O O . ASP A 1 103 ? 30.114 36.016 19.841 1.00 57.72 103 ASP A O 1
#

Foldseek 3Di:
DDDPDPLVVLVVVLVVVVVVCVVPVVCVLVSLQSVLVSCLVVVNNVSSLVSLVVSLVSCVVVVVVVSNVVSVVCNCVSPPPPPPVPPPPPPDDPDDDPDDDDD